Protein AF-A0A847E3H5-F1 (afdb_monomer_lite)

Radius of gyration: 13.84 Å; chains: 1; bounding box: 38×28×30 Å

Foldseek 3Di:
DDKDKDFDFDDDDPDTDWDQDPVRDTDTDMDIDDDDCRQVRSQVSCCVPPVDHDRDDDDDDDPCPPPPPDD

Sequence (71 aa):
MNNNIICALIRKEDFILIAKRRNGKWELPTGITEGSDELKSVERELYEEYNIKVKAELLFYINIALLRSSP

pLDDT: mean 81.69, std 12.93, range [49.78, 95.69]

Secondary structure (DSSP, 8-state):
---EEEE---EETTEE--EE-TTS-EE--EEEE-SS-HHHHHHHHHHHHH---------------------

Structure (mmCIF, N/CA/C/O backbone):
data_AF-A0A847E3H5-F1
#
_entry.id   AF-A0A847E3H5-F1
#
loop_
_atom_site.group_PDB
_atom_site.id
_atom_site.type_symbol
_atom_site.label_atom_id
_atom_site.label_alt_id
_atom_site.label_comp_id
_atom_site.label_asym_id
_atom_site.label_entity_id
_atom_site.label_seq_id
_atom_site.pdbx_PDB_ins_code
_atom_site.Cartn_x
_atom_site.Cartn_y
_atom_site.Cartn_z
_atom_site.occupancy
_atom_site.B_iso_or_equiv
_atom_site.auth_seq_id
_atom_site.auth_comp_id
_atom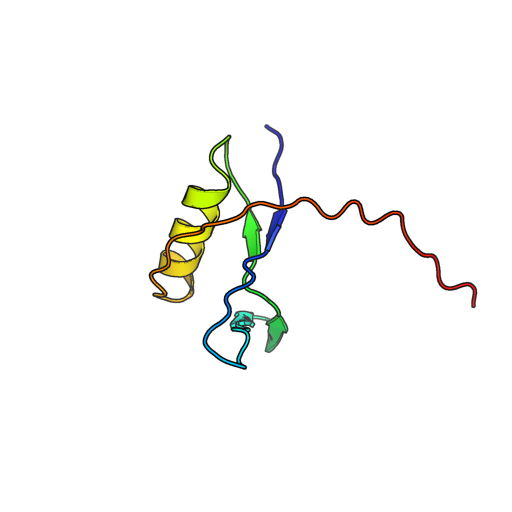_site.auth_asym_id
_atom_site.auth_atom_id
_atom_site.pdbx_PDB_model_num
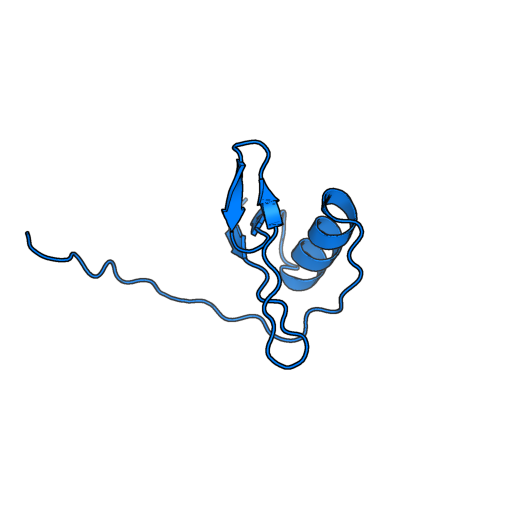ATOM 1 N N . MET A 1 1 ? 11.843 11.935 -16.494 1.00 51.34 1 MET A N 1
ATOM 2 C CA . MET A 1 1 ? 11.650 10.849 -15.512 1.00 51.34 1 MET A CA 1
ATOM 3 C C . MET A 1 1 ? 10.181 10.479 -15.564 1.00 51.34 1 MET A C 1
ATOM 5 O O . MET A 1 1 ? 9.369 11.395 -15.614 1.00 51.34 1 MET A O 1
ATOM 9 N N . ASN A 1 2 ? 9.849 9.192 -15.658 1.00 56.72 2 ASN A N 1
ATOM 10 C CA . ASN A 1 2 ? 8.458 8.750 -15.566 1.00 56.72 2 ASN A CA 1
ATOM 11 C C . ASN A 1 2 ? 8.119 8.589 -14.086 1.00 56.72 2 ASN A C 1
ATOM 13 O O . ASN A 1 2 ? 8.798 7.836 -13.395 1.00 56.72 2 ASN A O 1
ATOM 17 N N . ASN A 1 3 ? 7.094 9.300 -13.622 1.00 65.12 3 ASN A N 1
ATOM 18 C CA . ASN A 1 3 ? 6.578 9.151 -12.268 1.00 65.12 3 ASN A CA 1
ATOM 19 C C . ASN A 1 3 ? 5.397 8.187 -12.334 1.00 65.12 3 ASN A C 1
ATOM 21 O O . ASN A 1 3 ? 4.367 8.516 -12.926 1.00 65.12 3 ASN A O 1
ATOM 25 N N . ASN A 1 4 ? 5.550 7.006 -11.743 1.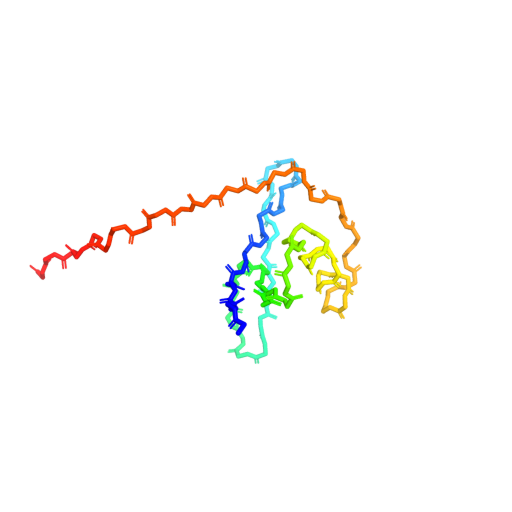00 78.19 4 ASN A N 1
ATOM 26 C CA . ASN A 1 4 ? 4.444 6.073 -11.580 1.00 78.19 4 ASN A CA 1
ATOM 27 C C . ASN A 1 4 ? 3.748 6.361 -10.245 1.00 78.19 4 ASN A C 1
ATOM 29 O O . ASN A 1 4 ? 4.402 6.659 -9.243 1.00 78.19 4 ASN A O 1
ATOM 33 N N . ILE A 1 5 ? 2.418 6.270 -10.240 1.00 81.19 5 ILE A N 1
ATOM 34 C CA . ILE A 1 5 ? 1.634 6.240 -9.004 1.00 81.19 5 ILE A CA 1
ATOM 35 C C . ILE A 1 5 ? 1.503 4.777 -8.600 1.00 81.19 5 ILE A C 1
ATOM 37 O O . ILE A 1 5 ? 1.026 3.958 -9.387 1.00 81.19 5 ILE A O 1
ATOM 41 N N . ILE A 1 6 ? 1.898 4.459 -7.374 1.00 85.38 6 ILE A N 1
ATOM 42 C CA . ILE A 1 6 ? 1.720 3.137 -6.781 1.00 85.38 6 ILE A CA 1
ATOM 43 C C . ILE A 1 6 ? 0.664 3.200 -5.699 1.00 85.38 6 ILE A C 1
ATOM 45 O O . ILE A 1 6 ? 0.502 4.198 -5.003 1.00 85.38 6 ILE A O 1
ATOM 49 N N . CYS A 1 7 ? -0.057 2.098 -5.562 1.00 88.56 7 CYS A N 1
ATOM 50 C CA . CYS A 1 7 ? -1.045 1.889 -4.531 1.00 88.56 7 CYS A CA 1
ATOM 51 C C . CYS A 1 7 ? -0.710 0.593 -3.785 1.00 88.56 7 CYS A C 1
ATOM 53 O O . CYS A 1 7 ? -0.565 -0.460 -4.406 1.00 88.56 7 CYS A O 1
ATOM 55 N N . ALA A 1 8 ? -0.555 0.671 -2.464 1.00 90.56 8 ALA A N 1
ATOM 56 C CA . ALA A 1 8 ? -0.276 -0.481 -1.624 1.00 90.56 8 ALA A CA 1
ATOM 57 C C . ALA A 1 8 ? -1.580 -1.192 -1.249 1.00 90.56 8 ALA A C 1
ATOM 59 O O . ALA A 1 8 ? -2.431 -0.630 -0.560 1.00 90.56 8 ALA A O 1
ATOM 60 N N . LEU A 1 9 ? -1.710 -2.459 -1.641 1.00 92.19 9 LEU A N 1
ATOM 61 C CA . LEU A 1 9 ? -2.760 -3.343 -1.143 1.00 92.19 9 LEU A CA 1
ATOM 62 C C . LEU A 1 9 ? -2.175 -4.249 -0.059 1.00 92.19 9 LEU A C 1
ATOM 64 O O . LEU A 1 9 ? -1.530 -5.251 -0.356 1.00 92.19 9 LEU A O 1
ATOM 68 N N . ILE A 1 10 ? -2.400 -3.894 1.204 1.00 90.75 10 ILE A N 1
ATOM 69 C CA . ILE A 1 10 ? -1.886 -4.654 2.348 1.00 90.75 10 ILE A CA 1
ATOM 70 C C . ILE A 1 10 ? -3.043 -5.419 2.975 1.00 90.75 10 ILE A C 1
ATOM 72 O O . ILE A 1 10 ? -3.981 -4.813 3.499 1.00 90.75 10 ILE A O 1
ATOM 76 N N . ARG A 1 11 ? -2.967 -6.751 2.929 1.00 91.50 11 ARG A N 1
ATOM 77 C CA . ARG A 1 11 ? -3.953 -7.651 3.530 1.00 91.50 11 ARG A CA 1
ATOM 78 C C . ARG A 1 11 ? -3.374 -8.316 4.775 1.00 91.50 11 ARG A C 1
ATOM 80 O O . ARG A 1 11 ? -2.256 -8.823 4.745 1.00 91.50 11 ARG A O 1
ATOM 87 N N . LYS A 1 12 ? -4.159 -8.363 5.848 1.00 90.06 12 LYS A N 1
ATOM 88 C CA . LYS A 1 12 ? -3.890 -9.177 7.036 1.00 90.06 12 LYS A CA 1
ATOM 89 C C . LYS A 1 12 ? -5.174 -9.911 7.399 1.00 90.06 12 LYS A C 1
ATOM 91 O O . LYS A 1 12 ? -6.149 -9.265 7.769 1.00 90.06 12 LYS A O 1
ATOM 96 N N . GLU A 1 13 ? -5.168 -11.238 7.267 1.00 94.12 13 GLU A N 1
ATOM 97 C CA . GLU A 1 13 ? -6.365 -12.080 7.434 1.00 94.12 13 GLU A CA 1
ATOM 98 C C . GLU A 1 13 ? -7.502 -11.606 6.506 1.00 94.12 13 GLU A C 1
ATOM 100 O O . GLU A 1 13 ? -7.325 -11.576 5.284 1.00 94.12 13 GLU A O 1
ATOM 105 N N . ASP A 1 14 ? -8.635 -11.186 7.066 1.00 95.69 14 ASP A N 1
ATOM 106 C CA . ASP A 1 14 ? -9.802 -10.689 6.328 1.00 95.69 14 ASP A CA 1
ATOM 107 C C . ASP A 1 14 ? -9.859 -9.159 6.239 1.00 95.69 14 ASP A C 1
ATOM 109 O O . ASP A 1 14 ? -10.836 -8.586 5.757 1.00 95.69 14 ASP A O 1
ATOM 113 N N . PHE A 1 15 ? -8.790 -8.481 6.663 1.00 93.75 15 PHE A N 1
ATOM 114 C CA . PHE A 1 15 ? -8.710 -7.028 6.678 1.00 93.75 15 PHE A CA 1
ATOM 115 C C . PHE A 1 15 ? -7.781 -6.495 5.591 1.00 93.75 15 PHE A C 1
ATOM 117 O O . PHE A 1 15 ? -6.713 -7.051 5.319 1.00 93.75 15 PHE A O 1
ATOM 124 N N . ILE A 1 16 ? -8.180 -5.363 5.010 1.00 94.06 16 ILE A N 1
ATOM 125 C CA . ILE A 1 16 ? -7.357 -4.544 4.118 1.00 94.06 16 ILE A CA 1
ATOM 126 C C . ILE A 1 16 ? -7.017 -3.251 4.849 1.00 94.06 16 ILE A C 1
ATOM 128 O O . ILE A 1 16 ? -7.891 -2.615 5.442 1.00 94.06 16 ILE A O 1
ATOM 132 N N . LEU A 1 17 ? -5.748 -2.856 4.801 1.00 91.50 17 LEU A N 1
ATOM 133 C CA . LEU A 1 17 ? -5.313 -1.596 5.379 1.00 91.50 17 LEU A CA 1
ATOM 134 C C . LEU A 1 17 ? -5.728 -0.420 4.489 1.00 91.50 17 LEU A C 1
ATOM 136 O O . LEU A 1 17 ? -5.382 -0.360 3.312 1.00 91.50 17 LEU A O 1
ATOM 140 N N . ILE A 1 18 ? -6.420 0.542 5.092 1.00 93.12 18 ILE A N 1
ATOM 141 C CA . ILE A 1 18 ? -6.691 1.863 4.525 1.00 93.12 18 ILE A CA 1
ATOM 142 C C . ILE A 1 18 ? -6.079 2.922 5.436 1.00 93.12 18 ILE A C 1
ATOM 144 O O . ILE A 1 18 ? -6.059 2.769 6.660 1.00 93.12 18 ILE A O 1
ATOM 148 N N . ALA A 1 19 ? -5.593 4.003 4.843 1.00 89.00 19 ALA A N 1
ATOM 149 C CA . ALA A 1 19 ? -5.024 5.133 5.552 1.00 89.00 19 ALA A CA 1
ATOM 150 C C . ALA A 1 19 ? -5.893 6.378 5.362 1.00 89.00 19 ALA A C 1
ATOM 152 O O . ALA A 1 19 ? -6.493 6.596 4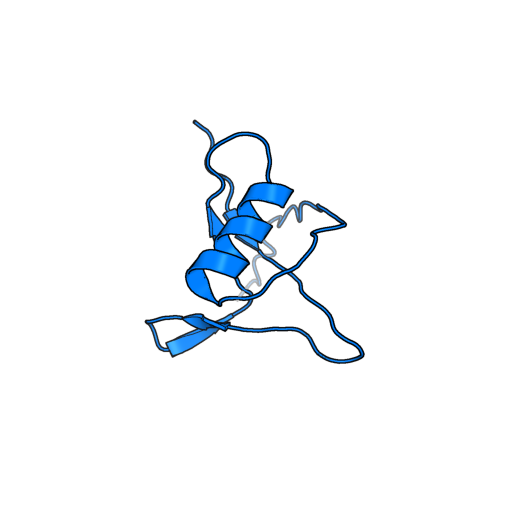.306 1.00 89.00 19 ALA A O 1
ATOM 153 N N . LYS A 1 20 ? -5.967 7.210 6.404 1.00 89.00 20 LYS A N 1
ATOM 154 C CA . LYS A 1 20 ? -6.657 8.497 6.332 1.00 89.00 20 LYS A CA 1
ATOM 155 C C . LYS A 1 20 ? -5.676 9.562 5.863 1.00 89.00 20 LYS A C 1
ATOM 157 O O . LYS A 1 20 ? -4.715 9.871 6.565 1.00 89.00 20 LYS A O 1
ATOM 162 N N . ARG A 1 21 ? -5.937 10.165 4.705 1.00 82.50 21 ARG A N 1
ATOM 163 C CA . ARG A 1 21 ? -5.142 11.294 4.210 1.00 82.50 21 ARG A CA 1
ATOM 164 C C . ARG A 1 21 ? -5.390 12.564 5.026 1.00 82.50 21 ARG A C 1
ATOM 166 O O . ARG A 1 21 ? -6.400 12.710 5.715 1.00 82.50 21 ARG A O 1
ATOM 173 N N . ARG A 1 22 ? -4.528 13.567 4.823 1.00 81.12 22 ARG A N 1
ATOM 174 C CA . ARG A 1 22 ? -4.690 14.932 5.368 1.00 81.12 22 ARG A CA 1
ATOM 175 C C . ARG A 1 22 ? -6.030 15.591 5.010 1.00 81.12 22 ARG A C 1
ATOM 177 O O . ARG A 1 22 ? -6.543 16.369 5.801 1.00 81.12 22 ARG A O 1
ATOM 184 N N . ASN A 1 23 ? -6.611 15.271 3.850 1.00 86.56 23 ASN A N 1
ATOM 185 C CA . ASN A 1 23 ? -7.928 15.778 3.431 1.00 86.56 23 ASN A CA 1
ATOM 186 C C . ASN A 1 23 ? -9.112 15.035 4.090 1.00 86.56 23 ASN A C 1
ATOM 188 O O . ASN A 1 23 ? -10.266 15.300 3.762 1.00 86.56 23 ASN A O 1
ATOM 192 N N . GLY A 1 24 ? -8.834 14.077 4.977 1.00 88.81 24 GLY A N 1
ATOM 193 C CA . GLY A 1 24 ? -9.826 13.304 5.711 1.00 88.81 24 GLY A CA 1
ATOM 194 C C . GLY A 1 24 ? -10.417 12.109 4.964 1.00 88.81 24 GLY A C 1
ATOM 195 O O . GLY A 1 24 ? -11.172 11.358 5.583 1.00 88.81 24 GLY A O 1
ATOM 196 N N . LYS A 1 25 ? -10.079 11.902 3.684 1.00 92.25 25 LYS A N 1
ATOM 197 C CA . LYS A 1 25 ? -10.519 10.731 2.917 1.00 92.25 25 LYS A CA 1
ATOM 198 C C . LYS A 1 25 ? -9.747 9.487 3.343 1.00 92.25 25 LYS A C 1
ATOM 200 O O . LYS A 1 25 ? -8.550 9.556 3.625 1.00 92.25 25 LYS A O 1
ATOM 205 N N . TRP A 1 26 ? -10.456 8.367 3.382 1.00 92.00 26 TRP A N 1
ATOM 206 C CA . TRP A 1 26 ? -9.876 7.046 3.569 1.00 92.00 26 TRP A CA 1
ATOM 207 C C . TRP A 1 26 ? -9.639 6.408 2.210 1.00 92.00 26 TRP A C 1
ATOM 209 O O . TRP A 1 26 ? -10.556 6.332 1.395 1.00 92.00 26 TRP A O 1
ATOM 219 N N . GLU A 1 27 ? -8.420 5.952 1.980 1.00 91.75 27 GLU A N 1
ATOM 220 C CA . GLU A 1 27 ? -8.019 5.299 0.740 1.00 91.75 27 GLU A CA 1
ATOM 221 C C . GLU A 1 27 ? -6.885 4.311 1.014 1.00 91.75 27 GLU A C 1
ATOM 223 O O . GLU A 1 27 ? -6.353 4.238 2.125 1.00 91.75 27 GLU A O 1
ATOM 228 N N . LEU A 1 28 ? -6.537 3.514 0.009 1.00 91.38 28 LEU A N 1
ATOM 229 C CA . LEU A 1 28 ? -5.333 2.698 0.076 1.00 91.38 28 LEU A CA 1
ATOM 230 C C . LEU A 1 28 ? -4.104 3.617 0.166 1.00 91.38 28 LEU A C 1
ATOM 232 O O . LEU A 1 28 ? -4.098 4.658 -0.494 1.00 91.38 28 LEU A O 1
ATOM 236 N N . PRO A 1 29 ? -3.062 3.256 0.935 1.00 89.25 29 PRO A N 1
ATOM 237 C CA . PRO A 1 29 ? -1.818 4.013 0.931 1.00 89.25 29 PRO A CA 1
ATOM 238 C C . PRO A 1 29 ? -1.267 4.113 -0.494 1.00 89.25 29 PRO A C 1
ATOM 240 O O . PRO A 1 29 ? -1.192 3.113 -1.212 1.00 89.25 29 PRO A O 1
ATOM 243 N N . THR A 1 30 ? -0.905 5.317 -0.921 1.00 84.06 30 THR A N 1
ATOM 244 C CA . THR A 1 30 ? -0.420 5.575 -2.281 1.00 84.06 30 THR A CA 1
ATOM 245 C C . THR A 1 30 ? 0.899 6.308 -2.248 1.00 84.06 30 THR A C 1
ATOM 247 O O . THR A 1 30 ? 1.042 7.188 -1.402 1.00 84.06 30 THR A O 1
ATOM 250 N N . GLY A 1 31 ? 1.729 6.068 -3.256 1.00 76.25 31 GLY A N 1
ATOM 251 C CA . GLY A 1 31 ? 3.009 6.731 -3.404 1.00 76.25 31 GLY A CA 1
ATOM 252 C C . GLY A 1 31 ? 3.411 7.100 -4.806 1.00 76.25 31 GLY A C 1
ATOM 253 O O . GLY A 1 31 ? 2.836 6.608 -5.779 1.00 76.25 31 GLY A O 1
ATOM 254 N N . ILE A 1 32 ? 4.410 7.971 -4.900 1.00 77.94 32 ILE A N 1
ATOM 255 C CA . ILE A 1 32 ? 5.060 8.322 -6.160 1.00 77.94 32 ILE A CA 1
ATOM 256 C C . ILE A 1 32 ? 6.434 7.679 -6.158 1.00 77.94 32 ILE A C 1
ATOM 258 O O . ILE A 1 32 ? 7.277 7.952 -5.306 1.00 77.94 32 ILE A O 1
ATOM 262 N N . THR A 1 33 ? 6.690 6.843 -7.155 1.00 74.62 33 THR A N 1
ATOM 263 C CA . THR A 1 33 ? 8.006 6.225 -7.277 1.00 74.62 33 THR A CA 1
ATOM 264 C C . THR A 1 33 ? 8.945 7.096 -8.070 1.00 74.62 33 THR A C 1
ATOM 266 O O . THR A 1 33 ? 8.696 7.406 -9.237 1.00 74.62 33 THR A O 1
ATOM 269 N N . GLU A 1 34 ? 10.064 7.427 -7.443 1.00 69.06 34 GLU A N 1
ATOM 270 C CA . GLU A 1 34 ? 11.182 8.099 -8.082 1.00 69.06 34 GLU A CA 1
ATOM 271 C C . GLU A 1 34 ? 12.215 7.048 -8.502 1.00 69.06 34 GLU A C 1
ATOM 273 O O . GLU A 1 34 ? 13.045 6.608 -7.710 1.00 69.06 34 GLU A O 1
ATOM 278 N N . GLY A 1 35 ? 12.147 6.608 -9.760 1.00 73.56 35 GLY A N 1
ATOM 279 C CA . GLY A 1 35 ? 13.100 5.652 -10.329 1.00 73.56 35 GLY A CA 1
ATOM 280 C C . GLY A 1 35 ? 12.486 4.291 -10.651 1.00 73.56 35 GLY A C 1
ATOM 281 O O . GLY A 1 35 ? 11.317 4.205 -11.011 1.00 73.56 35 GLY A O 1
ATOM 282 N N . SER A 1 36 ? 13.311 3.243 -10.600 1.00 67.06 36 SER A N 1
ATOM 283 C CA . SER A 1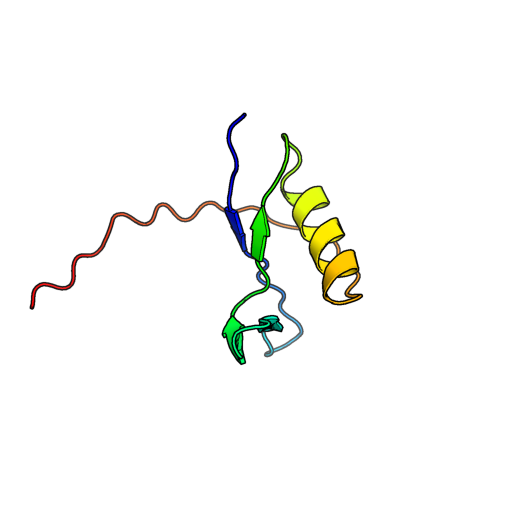 36 ? 13.020 1.929 -11.197 1.00 67.06 36 SER A CA 1
ATOM 284 C C . SER A 1 36 ? 12.782 0.794 -10.195 1.00 67.06 36 SER A C 1
ATOM 286 O O . SER A 1 36 ? 12.843 -0.365 -10.591 1.00 67.06 36 SER A O 1
ATOM 288 N N . ASP A 1 37 ? 12.643 1.088 -8.900 1.00 85.31 37 ASP A N 1
ATOM 289 C CA . ASP A 1 37 ? 12.359 0.065 -7.885 1.00 85.31 37 ASP A CA 1
ATOM 290 C C . ASP A 1 37 ? 11.042 0.390 -7.179 1.00 85.31 37 ASP A C 1
ATOM 292 O O . ASP A 1 37 ? 10.993 1.016 -6.113 1.00 85.31 37 ASP A O 1
ATOM 296 N N . GLU A 1 38 ? 9.955 0.012 -7.844 1.00 86.31 38 GLU A N 1
ATOM 297 C CA . GLU A 1 38 ? 8.585 0.254 -7.416 1.00 86.31 38 GLU A CA 1
ATOM 298 C C . GLU A 1 38 ? 8.275 -0.331 -6.035 1.00 86.31 38 GLU A C 1
ATOM 300 O O . GLU A 1 38 ? 7.643 0.320 -5.198 1.00 86.31 38 GLU A O 1
ATOM 305 N N . LEU A 1 39 ? 8.758 -1.548 -5.782 1.00 88.62 39 LEU A N 1
ATOM 306 C CA . LEU A 1 39 ? 8.500 -2.275 -4.544 1.00 88.62 39 LEU A CA 1
ATOM 307 C C . LEU A 1 39 ? 9.219 -1.628 -3.358 1.00 88.62 39 LEU A C 1
ATOM 309 O O . LEU A 1 39 ? 8.588 -1.340 -2.343 1.00 88.62 39 LEU A O 1
ATOM 313 N N . LYS A 1 40 ? 10.512 -1.305 -3.492 1.00 88.25 40 LYS A N 1
ATOM 314 C CA . LYS A 1 40 ? 11.224 -0.599 -2.414 1.00 88.25 40 LYS A CA 1
ATOM 315 C C . LYS A 1 40 ? 10.663 0.794 -2.163 1.00 88.25 40 LYS A C 1
ATOM 317 O O . LYS A 1 40 ? 10.666 1.264 -1.026 1.00 88.25 40 LYS A O 1
ATOM 322 N N . SER A 1 41 ? 10.190 1.464 -3.212 1.00 86.69 41 SER A N 1
ATOM 323 C CA . SER A 1 41 ? 9.609 2.799 -3.080 1.00 86.69 41 SER A CA 1
ATOM 324 C C . SER A 1 41 ? 8.339 2.777 -2.229 1.00 86.69 41 SER A C 1
ATOM 326 O O . SER A 1 41 ? 8.218 3.592 -1.316 1.00 86.69 41 SER A O 1
ATOM 328 N N . VAL A 1 42 ? 7.433 1.818 -2.459 1.00 88.44 42 VAL A N 1
ATOM 329 C CA . VAL A 1 42 ? 6.204 1.707 -1.656 1.00 88.44 42 VAL A CA 1
ATOM 330 C C . VAL A 1 42 ? 6.482 1.253 -0.220 1.00 88.44 42 VAL A C 1
ATOM 332 O O . VAL A 1 42 ? 5.857 1.759 0.708 1.00 88.44 42 VAL A O 1
ATOM 335 N N . GLU A 1 43 ? 7.450 0.357 -0.003 1.00 90.56 43 GLU A N 1
ATOM 336 C CA . GLU A 1 43 ? 7.887 -0.036 1.346 1.00 90.56 43 GLU A CA 1
ATOM 337 C C . GLU A 1 43 ? 8.416 1.163 2.144 1.00 90.56 43 GLU A C 1
ATOM 339 O O . GLU A 1 43 ? 8.050 1.351 3.308 1.00 90.56 43 GLU A O 1
ATOM 344 N N . ARG A 1 44 ? 9.256 1.993 1.511 1.00 89.88 44 ARG A N 1
ATOM 345 C CA . ARG A 1 44 ? 9.818 3.203 2.117 1.00 89.88 44 ARG A CA 1
ATOM 346 C C . ARG A 1 44 ? 8.725 4.201 2.485 1.00 89.88 44 ARG A C 1
ATOM 348 O O . ARG A 1 44 ? 8.709 4.678 3.616 1.00 89.88 44 ARG A O 1
ATOM 355 N N . GLU A 1 45 ? 7.802 4.487 1.571 1.00 87.88 45 GLU A N 1
ATOM 356 C CA . GLU A 1 45 ? 6.710 5.423 1.846 1.00 87.88 45 GLU A CA 1
ATOM 357 C C . GLU A 1 45 ? 5.778 4.946 2.962 1.00 87.88 45 GLU A C 1
ATOM 359 O O . GLU A 1 45 ? 5.409 5.727 3.837 1.00 87.88 45 GLU A O 1
ATOM 364 N N . LEU A 1 46 ? 5.434 3.654 2.986 1.00 88.38 46 LEU A N 1
ATOM 365 C CA . LEU A 1 46 ? 4.612 3.087 4.056 1.00 88.38 46 LEU A CA 1
ATOM 366 C C . LEU A 1 46 ? 5.255 3.262 5.435 1.00 88.38 46 LEU A C 1
ATOM 368 O O . LEU A 1 46 ? 4.563 3.511 6.429 1.00 88.38 46 LEU A O 1
ATOM 372 N N . TYR A 1 47 ? 6.579 3.157 5.493 1.00 90.69 47 TYR A N 1
ATOM 373 C CA . TYR A 1 47 ? 7.326 3.404 6.712 1.00 90.69 47 TYR A CA 1
ATOM 374 C C . TYR A 1 47 ? 7.380 4.897 7.066 1.00 90.69 47 TYR A C 1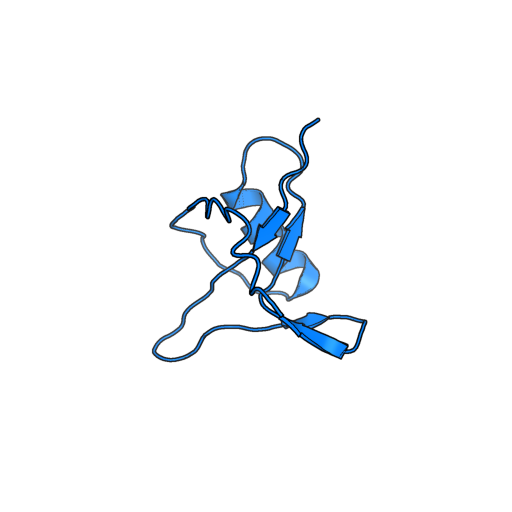
ATOM 376 O O . TYR A 1 47 ? 7.110 5.252 8.210 1.00 90.69 47 TYR A O 1
ATOM 384 N N . GLU A 1 48 ? 7.681 5.773 6.108 1.00 88.06 48 GLU A N 1
ATOM 385 C CA . GLU A 1 48 ? 7.804 7.220 6.335 1.00 88.06 48 GLU A CA 1
ATOM 386 C C . GLU A 1 48 ? 6.473 7.884 6.724 1.00 88.06 48 GLU A C 1
ATOM 388 O O . GLU A 1 48 ? 6.443 8.708 7.639 1.00 88.06 48 GLU A O 1
ATOM 393 N N . GLU A 1 49 ? 5.368 7.527 6.064 1.00 85.44 49 GLU A N 1
ATOM 394 C CA . GLU A 1 49 ? 4.066 8.166 6.285 1.00 85.44 49 GLU A CA 1
ATOM 395 C C . GLU A 1 49 ? 3.265 7.531 7.426 1.00 85.44 49 GLU A C 1
ATOM 397 O O . GLU A 1 49 ? 2.545 8.231 8.144 1.00 85.44 49 GLU A O 1
ATOM 402 N N . TYR A 1 50 ? 3.371 6.210 7.594 1.00 85.88 50 TYR A N 1
ATOM 403 C CA . TYR A 1 50 ? 2.486 5.451 8.485 1.00 85.88 50 TYR A CA 1
ATOM 404 C C . TYR A 1 50 ? 3.231 4.642 9.552 1.00 85.88 50 TYR A C 1
ATOM 406 O O . TYR A 1 50 ? 2.583 4.019 10.394 1.00 85.88 50 TYR A O 1
ATOM 414 N N . ASN A 1 51 ? 4.571 4.641 9.552 1.00 90.12 51 ASN A N 1
ATOM 415 C CA . ASN A 1 51 ? 5.404 3.801 10.422 1.00 90.12 51 ASN A CA 1
ATOM 416 C C . ASN A 1 51 ? 5.080 2.297 10.291 1.00 90.12 51 ASN A C 1
ATOM 418 O O . ASN A 1 51 ? 5.206 1.524 11.244 1.00 90.12 51 ASN A O 1
ATOM 422 N N . ILE A 1 52 ? 4.649 1.873 9.098 1.00 88.06 52 ILE A N 1
ATOM 423 C CA . ILE A 1 52 ? 4.306 0.484 8.792 1.00 88.06 52 ILE A CA 1
ATOM 424 C C . ILE A 1 52 ? 5.492 -0.162 8.077 1.00 88.06 52 ILE A C 1
ATOM 426 O O . ILE A 1 52 ? 5.882 0.259 6.992 1.00 88.06 52 ILE A O 1
ATOM 430 N N . LYS A 1 53 ? 6.045 -1.228 8.664 1.00 91.81 53 LYS A N 1
ATOM 431 C CA . LYS A 1 53 ? 7.074 -2.055 8.021 1.00 91.81 53 LYS A CA 1
ATOM 432 C C . LYS A 1 53 ? 6.420 -3.243 7.329 1.00 91.81 53 LYS A C 1
ATOM 434 O O . LYS A 1 53 ? 5.861 -4.111 7.997 1.00 91.81 53 LYS A O 1
ATOM 439 N N . VAL A 1 54 ? 6.521 -3.288 6.007 1.00 89.62 54 VAL A N 1
ATOM 440 C CA . VAL A 1 54 ? 6.102 -4.425 5.179 1.00 89.62 54 VAL A CA 1
ATOM 441 C C . VAL A 1 54 ? 7.228 -4.842 4.247 1.00 89.62 54 VAL A C 1
ATOM 443 O O . VAL A 1 54 ? 8.187 -4.100 4.053 1.00 89.62 54 VAL A O 1
ATOM 446 N N . LYS A 1 55 ? 7.077 -6.028 3.662 1.00 92.12 55 LYS A N 1
ATOM 447 C CA . LYS A 1 55 ? 7.829 -6.459 2.492 1.00 92.12 55 LYS A CA 1
ATOM 448 C C . LYS A 1 55 ? 6.832 -6.650 1.354 1.00 92.12 55 LYS A C 1
ATOM 450 O O . LYS A 1 55 ? 5.900 -7.438 1.499 1.00 92.12 55 LYS A O 1
ATOM 455 N N . ALA A 1 56 ? 6.977 -5.899 0.274 1.00 89.50 56 ALA A N 1
ATOM 456 C CA . ALA A 1 56 ? 6.096 -5.979 -0.875 1.00 89.50 56 ALA A CA 1
ATOM 457 C C . ALA A 1 56 ? 6.469 -7.210 -1.719 1.00 89.50 56 ALA A C 1
ATOM 459 O O . ALA A 1 56 ? 7.620 -7.389 -2.112 1.00 89.50 56 ALA A O 1
ATOM 460 N N . GLU A 1 57 ? 5.495 -8.088 -1.966 1.00 88.81 57 GLU A N 1
ATOM 461 C CA . GLU A 1 57 ? 5.740 -9.386 -2.616 1.00 88.81 57 GLU A CA 1
ATOM 462 C C . GLU A 1 57 ? 5.346 -9.412 -4.094 1.00 88.81 57 GLU A C 1
ATOM 464 O O . GLU A 1 57 ? 5.916 -10.172 -4.875 1.00 88.81 57 GLU A O 1
ATOM 469 N N . LEU A 1 58 ? 4.368 -8.593 -4.482 1.00 88.12 58 LEU A N 1
ATOM 470 C CA . LEU A 1 58 ? 3.766 -8.631 -5.807 1.00 88.12 58 LEU A CA 1
ATOM 471 C C . LEU A 1 58 ? 3.544 -7.217 -6.338 1.00 88.12 58 LEU A C 1
ATOM 473 O O . LEU A 1 58 ? 2.935 -6.382 -5.671 1.00 88.12 58 LEU A O 1
ATOM 477 N N . LEU A 1 59 ? 3.981 -6.993 -7.576 1.00 87.50 59 LEU A N 1
ATOM 478 C CA . LEU A 1 59 ? 3.631 -5.825 -8.373 1.00 87.50 59 LEU A CA 1
ATOM 479 C C . LEU A 1 59 ? 2.708 -6.270 -9.504 1.00 87.50 59 LEU A C 1
ATOM 481 O O . LEU A 1 59 ? 3.038 -7.190 -10.253 1.00 87.50 59 LEU A O 1
ATOM 485 N N . PHE A 1 60 ? 1.562 -5.614 -9.647 1.00 85.81 60 PHE A N 1
ATOM 486 C CA . PHE A 1 60 ? 0.678 -5.815 -10.787 1.00 85.81 60 PHE A CA 1
ATOM 487 C C . PHE A 1 60 ? 0.186 -4.471 -11.312 1.00 85.81 60 PHE A C 1
ATOM 489 O O . PHE A 1 60 ? -0.073 -3.539 -10.552 1.00 85.81 60 PHE A O 1
ATOM 496 N N . TYR A 1 61 ? 0.050 -4.382 -12.632 1.00 81.62 61 TYR A N 1
ATOM 497 C CA . TYR A 1 61 ? -0.423 -3.185 -13.313 1.00 81.62 61 TYR A CA 1
ATOM 498 C C . TYR A 1 61 ? -1.872 -3.398 -13.726 1.00 81.62 61 TYR A C 1
ATOM 500 O O . TYR A 1 61 ? -2.183 -4.314 -14.489 1.00 81.62 61 TYR A O 1
ATOM 508 N N . ILE A 1 62 ? -2.764 -2.543 -13.234 1.00 71.62 62 ILE A N 1
ATOM 509 C CA . ILE A 1 62 ? -4.138 -2.510 -13.723 1.00 71.62 62 ILE A CA 1
ATOM 510 C C . ILE A 1 62 ? -4.180 -1.538 -14.898 1.00 71.62 62 ILE A C 1
ATOM 512 O O . ILE A 1 62 ? -4.049 -0.328 -14.720 1.00 71.62 62 ILE A O 1
ATOM 516 N N . ASN A 1 63 ? -4.389 -2.062 -16.105 1.00 67.88 63 ASN A N 1
ATOM 517 C CA . ASN A 1 63 ? -4.731 -1.225 -17.246 1.00 67.88 63 ASN A CA 1
ATOM 518 C C . ASN A 1 63 ? -6.219 -0.869 -17.155 1.00 67.88 63 ASN A C 1
ATOM 520 O O . ASN A 1 63 ? -7.086 -1.645 -17.560 1.00 67.88 63 ASN A O 1
ATOM 524 N N . ILE A 1 64 ? -6.515 0.288 -16.564 1.00 62.34 64 ILE A N 1
ATOM 525 C CA . ILE A 1 64 ? -7.879 0.806 -16.512 1.00 62.34 64 ILE A CA 1
ATOM 526 C C . ILE A 1 64 ? -8.176 1.436 -17.875 1.00 62.34 64 ILE A C 1
ATOM 528 O O . ILE A 1 64 ? -8.016 2.641 -18.072 1.00 62.34 64 ILE A O 1
ATOM 532 N N . ALA A 1 65 ? -8.632 0.626 -18.831 1.00 56.06 65 ALA A N 1
ATOM 533 C CA . ALA A 1 65 ? -9.414 1.163 -19.934 1.00 56.06 65 ALA A CA 1
ATOM 534 C C . ALA A 1 65 ? -10.663 1.790 -19.303 1.00 56.06 65 ALA A C 1
ATOM 536 O O . ALA A 1 65 ? -11.453 1.081 -18.684 1.00 56.06 65 ALA A O 1
ATOM 537 N N . LEU A 1 66 ? -10.781 3.121 -19.370 1.00 53.84 66 LEU A N 1
ATOM 538 C CA . LEU A 1 66 ? -11.897 3.891 -18.818 1.00 53.84 66 LEU A CA 1
ATOM 539 C C . LEU A 1 66 ? -13.228 3.245 -19.226 1.00 53.84 66 LEU A C 1
ATOM 541 O O . LEU A 1 66 ? -13.724 3.472 -20.330 1.00 53.84 66 LEU A O 1
ATOM 545 N N . LEU A 1 67 ? -13.821 2.463 -18.321 1.00 50.28 67 LEU A N 1
ATOM 546 C CA . LEU A 1 67 ? -15.219 2.074 -18.398 1.00 50.28 67 LEU A CA 1
ATOM 547 C C . LEU A 1 67 ? -16.009 3.354 -18.146 1.00 50.28 67 LEU A C 1
ATOM 549 O O . LEU A 1 67 ? -16.334 3.700 -17.013 1.00 50.28 67 LEU A O 1
ATOM 553 N N . ARG A 1 68 ? -16.244 4.118 -19.216 1.00 50.00 68 ARG A N 1
ATOM 554 C CA . ARG A 1 68 ? -17.245 5.177 -19.207 1.00 50.00 68 ARG A CA 1
ATOM 555 C C . ARG A 1 68 ? -18.570 4.502 -18.881 1.00 50.00 68 ARG A C 1
ATOM 557 O O . ARG A 1 68 ? -19.125 3.802 -19.722 1.00 50.00 68 ARG A O 1
ATOM 564 N N . SER A 1 69 ? -19.068 4.699 -17.667 1.00 55.84 69 SER A N 1
ATOM 565 C CA . SER A 1 69 ? -20.491 4.538 -17.414 1.00 55.84 69 SER A CA 1
ATOM 566 C C . SER A 1 69 ? -21.199 5.584 -18.272 1.00 55.84 69 SER A C 1
ATOM 568 O O . SER A 1 69 ? -21.038 6.785 -18.038 1.00 55.84 69 SER A O 1
ATOM 570 N N . SER A 1 70 ? -21.894 5.133 -19.316 1.00 49.78 70 SER A N 1
ATOM 571 C CA . SER A 1 70 ? -22.852 5.974 -20.033 1.00 49.78 70 SER A CA 1
ATOM 572 C C . SER A 1 70 ? -23.895 6.497 -19.032 1.00 49.78 70 SER A C 1
ATOM 574 O O . SER A 1 70 ? -24.249 5.740 -18.123 1.00 49.78 70 SER A O 1
ATOM 576 N N . PRO A 1 71 ? -24.311 7.771 -19.151 1.00 58.69 71 PRO A N 1
ATOM 577 C CA . PRO A 1 71 ? -25.265 8.403 -18.240 1.00 58.69 71 PRO A CA 1
ATOM 578 C C . PRO A 1 71 ? -26.625 7.701 -18.216 1.00 58.69 71 PRO A C 1
ATOM 580 O O . PRO A 1 71 ? -26.994 7.083 -19.242 1.00 58.69 71 PRO A O 1
#